Protein AF-A0AAP5YEY6-F1 (afdb_monomer_lite)

pLDDT: mean 76.04, std 11.13, range [47.72, 92.75]

Sequence (180 aa):
AVICALWYPAHISLKQSKMALAVDVLIAAGAIACLLYIPYAEDALYERGVKFVTSDWVFAIMAIFIVIELIRRTMGWFIPVLIVICLSYVVLWGKWATGIFHFPGLSMETLLYRSFYSSEGMFGSISRISWTFVFMFILFGALLVRSGVGDYIINVARAAAGKIIGGPGFIAVLGSGLMG

Secondary structure (DSSP, 8-state):
-HHHHHHS-S-TT-TT-HHHHHHHHHHHHHHHHHHHHHHHHHHHHHHTTSPPPHHHHHHHHHHHHHHHHHHHHHH-SHHHHHHHHHHHHHHTGGGT--STT------HHHHHHHHHTSTTSTTSHHHHHIIIIIHHHHHHHHHHHHTTHHHHHHHHHHHHHTTS---HHHHHHHHHHHH-

Structure (mmCIF, N/CA/C/O backbone):
data_AF-A0AAP5YEY6-F1
#
_entry.id   AF-A0AAP5YEY6-F1
#
loop_
_atom_site.group_PDB
_atom_site.id
_atom_site.type_symbol
_atom_site.label_atom_id
_atom_site.label_alt_id
_atom_site.label_comp_id
_atom_site.label_asym_id
_atom_site.label_entity_id
_atom_site.label_seq_id
_atom_site.pdbx_PDB_ins_code
_atom_site.Cartn_x
_atom_site.Cartn_y
_atom_site.Cartn_z
_atom_site.occupancy
_atom_site.B_iso_or_equiv
_atom_site.auth_seq_id
_atom_site.auth_comp_id
_atom_site.auth_asym_id
_atom_site.auth_atom_id
_atom_site.pdbx_PDB_model_num
ATOM 1 N N . ALA A 1 1 ? -7.999 -4.424 0.725 1.00 56.44 1 ALA A N 1
ATOM 2 C CA . ALA A 1 1 ? -8.178 -3.753 -0.582 1.00 56.44 1 ALA A CA 1
ATOM 3 C C . ALA A 1 1 ? -9.614 -3.870 -1.092 1.00 56.44 1 ALA A C 1
ATOM 5 O O . ALA A 1 1 ? -10.277 -2.850 -1.166 1.00 56.44 1 ALA A O 1
ATOM 6 N N . VAL A 1 2 ? -10.124 -5.082 -1.355 1.00 57.59 2 VAL A N 1
ATOM 7 C CA . VAL A 1 2 ? -11.485 -5.310 -1.894 1.00 57.59 2 VAL A CA 1
ATOM 8 C C . VAL A 1 2 ? -12.583 -4.718 -1.005 1.00 57.59 2 VAL A C 1
ATOM 10 O O . VAL A 1 2 ? -13.419 -3.967 -1.490 1.00 57.59 2 VAL A O 1
ATOM 13 N N . ILE A 1 3 ? -12.526 -4.969 0.308 1.00 59.88 3 ILE A N 1
ATOM 14 C CA . ILE A 1 3 ? -13.485 -4.398 1.267 1.00 59.88 3 ILE A CA 1
ATOM 15 C C . ILE A 1 3 ? -13.397 -2.867 1.262 1.00 59.88 3 ILE A C 1
ATOM 17 O O . ILE A 1 3 ? -14.419 -2.213 1.140 1.00 59.88 3 ILE A O 1
ATOM 21 N N . CYS A 1 4 ? -12.198 -2.275 1.284 1.00 55.75 4 CYS A N 1
ATOM 22 C CA . CYS A 1 4 ? -12.047 -0.816 1.213 1.00 55.75 4 CYS A CA 1
ATOM 23 C C . CYS A 1 4 ? -12.566 -0.217 -0.104 1.00 55.75 4 CYS A C 1
ATOM 25 O O . CYS A 1 4 ? -13.171 0.846 -0.074 1.00 55.75 4 CYS A O 1
ATOM 27 N N . ALA A 1 5 ? -12.357 -0.886 -1.241 1.00 56.50 5 ALA A N 1
ATOM 28 C CA . ALA A 1 5 ? -12.840 -0.426 -2.544 1.00 56.50 5 ALA A CA 1
ATOM 29 C C . ALA A 1 5 ? -14.374 -0.492 -2.655 1.00 56.50 5 ALA A C 1
ATOM 31 O O . ALA A 1 5 ? -14.977 0.382 -3.265 1.00 56.50 5 ALA A O 1
ATOM 32 N N . LEU A 1 6 ? -15.005 -1.493 -2.029 1.00 57.19 6 LEU A N 1
ATOM 33 C CA . LEU A 1 6 ? -16.465 -1.644 -1.975 1.00 57.19 6 LEU A CA 1
ATOM 34 C C . LEU A 1 6 ? -17.133 -0.742 -0.930 1.00 57.19 6 LEU A C 1
ATOM 36 O O . LEU A 1 6 ? -18.278 -0.337 -1.115 1.00 57.19 6 LEU A O 1
ATOM 40 N N . TRP A 1 7 ? -16.447 -0.446 0.176 1.00 51.34 7 TRP A N 1
ATOM 41 C CA . TRP A 1 7 ? -17.010 0.335 1.281 1.00 51.34 7 TRP A CA 1
ATOM 42 C C . TRP A 1 7 ? -16.744 1.840 1.155 1.00 51.34 7 TRP A C 1
ATOM 44 O O . TRP A 1 7 ? -17.538 2.638 1.649 1.00 51.34 7 TRP A O 1
ATOM 54 N N . TYR A 1 8 ? -15.663 2.236 0.474 1.00 53.00 8 TYR A N 1
ATOM 55 C CA . TYR A 1 8 ? -15.291 3.634 0.249 1.00 53.00 8 TYR A CA 1
ATOM 56 C C . TYR A 1 8 ? -15.379 3.987 -1.250 1.00 53.00 8 TYR A C 1
ATOM 58 O O . TYR A 1 8 ? -14.405 3.801 -1.993 1.00 53.00 8 TYR A O 1
ATOM 66 N N . PRO A 1 9 ? -16.544 4.483 -1.717 1.00 54.00 9 PRO A N 1
ATOM 67 C CA . PRO A 1 9 ? -16.746 4.809 -3.125 1.00 54.00 9 PRO A CA 1
ATOM 68 C C . PRO A 1 9 ? -15.831 5.956 -3.581 1.00 54.00 9 PRO A C 1
ATOM 70 O O . PRO A 1 9 ? -15.530 6.871 -2.811 1.00 54.00 9 PRO A O 1
ATOM 73 N N . ALA A 1 10 ? -15.423 5.931 -4.856 1.00 52.84 10 ALA A N 1
ATOM 74 C CA . ALA A 1 10 ? -14.439 6.846 -5.460 1.00 52.84 10 ALA A CA 1
ATOM 75 C C . ALA A 1 10 ? -14.708 8.353 -5.284 1.00 52.84 10 ALA A C 1
ATOM 77 O O . ALA A 1 10 ? -13.778 9.167 -5.358 1.00 52.84 10 ALA A O 1
ATOM 78 N N . HIS A 1 11 ? -15.973 8.745 -5.107 1.00 47.72 11 HIS A N 1
ATOM 79 C CA . HIS A 1 11 ? -16.377 10.143 -5.022 1.00 47.72 11 HIS A CA 1
ATOM 80 C C . HIS A 1 11 ? -17.668 10.297 -4.208 1.00 47.72 11 HIS A C 1
ATOM 82 O O . HIS A 1 11 ? -18.691 9.694 -4.535 1.00 47.72 11 HIS A O 1
ATOM 88 N N . ILE A 1 12 ? -17.651 11.163 -3.187 1.00 50.16 12 ILE A N 1
ATOM 89 C CA . ILE A 1 12 ? -18.786 11.398 -2.270 1.00 50.16 12 ILE A CA 1
ATOM 90 C C . ILE A 1 12 ? -20.055 11.899 -2.999 1.00 50.16 12 ILE A C 1
ATOM 92 O O . ILE A 1 12 ? -21.164 11.733 -2.502 1.00 50.16 12 ILE A O 1
ATOM 96 N N . SER A 1 13 ? -19.885 12.470 -4.201 1.00 48.00 13 SER A N 1
ATOM 97 C CA . SER A 1 13 ? -20.940 13.061 -5.042 1.00 48.00 13 SER A CA 1
ATOM 98 C C . SER A 1 13 ? -21.596 12.075 -6.035 1.00 48.00 13 SER A C 1
ATOM 100 O O . SER A 1 13 ? -22.688 12.330 -6.528 1.00 48.00 13 SER A O 1
ATOM 102 N N . LEU A 1 14 ? -20.996 10.906 -6.308 1.00 49.16 14 LEU A N 1
ATOM 103 C CA . LEU A 1 14 ? -21.470 9.959 -7.342 1.00 49.16 14 LEU A CA 1
ATOM 104 C C . LEU A 1 14 ? -21.969 8.626 -6.765 1.00 49.16 14 LEU A C 1
ATOM 106 O O . LEU A 1 14 ? -21.892 7.583 -7.412 1.00 49.16 14 LEU A O 1
ATOM 110 N N . LYS A 1 15 ? -22.535 8.671 -5.555 1.00 50.16 15 LYS A N 1
ATOM 111 C CA . LYS A 1 15 ? -22.995 7.513 -4.765 1.00 50.16 15 LYS A CA 1
ATOM 112 C C . LYS A 1 15 ? -24.053 6.628 -5.459 1.00 50.16 15 LYS A C 1
ATOM 114 O O . LYS A 1 15 ? -24.341 5.547 -4.962 1.00 50.16 15 LYS A O 1
ATOM 119 N N . GLN A 1 16 ? -24.638 7.072 -6.579 1.00 52.66 16 GLN A N 1
ATOM 120 C CA . GLN A 1 16 ? -25.712 6.375 -7.306 1.00 52.66 16 GLN A CA 1
ATOM 121 C C . GLN A 1 16 ? -25.408 6.065 -8.789 1.00 52.66 16 GLN A C 1
ATOM 123 O O . GLN A 1 16 ? -26.259 5.500 -9.474 1.00 52.66 16 GLN A O 1
ATOM 128 N N . SER A 1 17 ? -24.223 6.398 -9.319 1.00 58.59 17 SER A N 1
ATOM 129 C CA . SER A 1 17 ? -23.915 6.145 -10.738 1.00 58.59 17 SER A CA 1
ATOM 130 C C . SER A 1 17 ? -23.252 4.781 -10.948 1.00 58.59 17 SER A C 1
ATOM 132 O O . SER A 1 17 ? -22.219 4.485 -10.346 1.00 58.59 17 SER A O 1
ATOM 134 N N . LYS A 1 18 ? -23.791 3.976 -11.876 1.00 61.31 18 LYS A N 1
ATOM 135 C CA . LYS A 1 18 ? -23.212 2.682 -12.300 1.00 61.31 18 LYS A CA 1
ATOM 136 C C . LYS A 1 18 ? -21.752 2.807 -12.763 1.00 61.31 18 LYS A C 1
ATOM 138 O O . LYS A 1 18 ? -20.999 1.848 -12.638 1.00 61.31 18 LYS A O 1
ATOM 143 N N . MET A 1 19 ? -21.340 3.984 -13.247 1.00 61.38 19 MET A N 1
ATOM 144 C CA . MET A 1 19 ? -19.952 4.244 -13.646 1.00 61.38 19 MET A CA 1
ATOM 145 C C . MET A 1 19 ? -18.982 4.297 -12.463 1.00 61.38 19 MET A C 1
ATOM 147 O O . MET A 1 19 ? -17.881 3.772 -12.578 1.00 61.38 19 MET A O 1
ATOM 151 N N . ALA A 1 20 ? -19.375 4.871 -11.322 1.00 62.91 20 ALA A N 1
ATOM 152 C CA . ALA A 1 20 ? -18.510 4.901 -10.140 1.00 62.91 20 ALA A CA 1
ATOM 153 C C . ALA A 1 20 ? -18.275 3.480 -9.602 1.00 62.91 20 ALA A C 1
ATOM 155 O O . ALA A 1 20 ? -17.146 3.102 -9.310 1.00 62.91 20 ALA A O 1
ATOM 156 N N . LEU A 1 21 ? -19.330 2.661 -9.599 1.00 64.44 21 LEU A N 1
ATOM 157 C CA . LEU A 1 21 ? -19.264 1.257 -9.192 1.00 64.44 21 LEU A CA 1
ATOM 158 C C . LEU A 1 21 ? -18.409 0.422 -10.163 1.00 64.44 21 LEU A C 1
ATOM 160 O O . LEU A 1 21 ? -17.612 -0.400 -9.724 1.00 64.44 21 LEU A O 1
ATOM 164 N N . ALA A 1 22 ? -18.505 0.666 -11.475 1.00 67.19 22 ALA A N 1
ATOM 165 C CA . ALA A 1 22 ? -17.656 0.005 -12.469 1.00 67.19 22 ALA A CA 1
ATOM 166 C C . ALA A 1 22 ? -16.166 0.350 -12.293 1.00 67.19 22 ALA A C 1
ATOM 168 O O . ALA A 1 22 ? -15.321 -0.538 -12.373 1.00 67.19 22 ALA A O 1
ATOM 169 N N . VAL A 1 23 ? -15.840 1.615 -12.003 1.00 70.56 23 VAL A N 1
ATOM 170 C CA . VAL A 1 23 ? -14.462 2.045 -11.709 1.00 70.56 23 VAL A CA 1
ATOM 171 C C . VAL A 1 23 ? -13.946 1.393 -10.424 1.00 70.56 23 VAL A C 1
ATOM 173 O O . VAL A 1 23 ? -12.814 0.913 -10.394 1.00 70.56 23 VAL A O 1
ATOM 176 N N . ASP A 1 24 ? -14.779 1.302 -9.388 1.00 69.50 24 ASP A N 1
ATOM 177 C CA . ASP A 1 24 ? -14.414 0.658 -8.123 1.00 69.50 24 ASP A CA 1
ATOM 178 C C . ASP A 1 24 ? -14.172 -0.849 -8.292 1.00 69.50 24 ASP A C 1
ATOM 180 O O . ASP A 1 24 ? -13.199 -1.388 -7.757 1.00 69.50 24 ASP A O 1
ATOM 184 N N . VAL A 1 25 ? -14.991 -1.518 -9.109 1.00 70.88 25 VAL A N 1
ATOM 185 C CA . VAL A 1 25 ? -14.809 -2.931 -9.471 1.00 70.88 25 VAL A CA 1
ATOM 186 C C . VAL A 1 25 ? -13.550 -3.135 -10.312 1.00 70.88 25 VAL A C 1
ATOM 188 O O . VAL A 1 25 ? -12.822 -4.092 -10.067 1.00 70.88 25 VAL A O 1
ATOM 191 N N . LEU A 1 26 ? -13.242 -2.237 -11.252 1.00 77.75 26 LEU A N 1
ATOM 192 C CA . LEU A 1 26 ? -12.015 -2.309 -12.051 1.00 77.75 26 LEU A CA 1
ATOM 193 C C . LEU A 1 26 ? -10.757 -2.125 -11.195 1.00 77.75 26 LEU A C 1
ATOM 195 O O . LEU A 1 26 ? -9.799 -2.876 -11.357 1.00 77.75 26 LEU A O 1
ATOM 199 N N . ILE A 1 27 ? -10.764 -1.182 -10.249 1.00 77.69 27 ILE A N 1
ATOM 200 C CA . ILE A 1 27 ? -9.644 -0.975 -9.318 1.00 77.69 27 ILE A CA 1
ATOM 201 C C . ILE A 1 27 ? -9.485 -2.185 -8.393 1.00 77.69 27 ILE A C 1
ATOM 203 O O . ILE A 1 27 ? -8.365 -2.642 -8.161 1.00 77.69 27 ILE A O 1
ATOM 207 N N . ALA A 1 28 ? -10.591 -2.744 -7.892 1.00 74.69 28 ALA A N 1
ATOM 208 C CA . ALA A 1 28 ? -10.557 -3.956 -7.081 1.00 74.69 28 ALA A CA 1
ATOM 209 C C . ALA A 1 28 ? -10.032 -5.163 -7.878 1.00 74.69 28 ALA A C 1
ATOM 211 O O . ALA A 1 28 ? -9.182 -5.897 -7.374 1.00 74.69 28 ALA A O 1
ATOM 212 N N . ALA A 1 29 ? -10.479 -5.340 -9.124 1.00 79.06 29 ALA A N 1
ATOM 213 C CA . ALA A 1 29 ? -10.006 -6.393 -10.016 1.00 79.06 29 ALA A CA 1
ATOM 214 C C . ALA A 1 29 ? -8.516 -6.226 -10.354 1.00 79.06 29 ALA A C 1
ATOM 216 O O . ALA A 1 29 ? -7.769 -7.197 -10.287 1.00 79.06 29 ALA A O 1
ATOM 217 N N . GLY A 1 30 ? -8.063 -4.998 -10.626 1.00 80.69 30 GLY A N 1
ATOM 218 C CA . GLY A 1 30 ? -6.649 -4.682 -10.839 1.00 80.69 30 GLY A CA 1
ATOM 219 C C . GLY A 1 30 ? -5.790 -4.981 -9.609 1.00 80.69 30 GLY A C 1
ATOM 220 O O . GLY A 1 30 ? -4.716 -5.561 -9.734 1.00 80.69 30 GLY A O 1
ATOM 221 N N . ALA A 1 31 ? -6.289 -4.680 -8.406 1.00 80.50 31 ALA A N 1
ATOM 222 C CA . ALA A 1 31 ? -5.590 -4.990 -7.159 1.00 80.50 31 ALA A CA 1
ATOM 223 C C . ALA A 1 31 ? -5.458 -6.505 -6.935 1.00 80.50 31 ALA A C 1
ATOM 225 O O . ALA A 1 31 ? -4.404 -6.977 -6.510 1.00 80.50 31 ALA A O 1
ATOM 226 N N . ILE A 1 32 ? -6.516 -7.267 -7.238 1.00 80.94 32 ILE A N 1
ATOM 227 C CA . ILE A 1 32 ? -6.499 -8.735 -7.180 1.00 80.94 32 ILE A CA 1
ATOM 228 C C . ILE A 1 32 ? -5.530 -9.293 -8.228 1.00 80.94 32 ILE A C 1
ATOM 230 O O . ILE A 1 32 ? -4.745 -10.180 -7.909 1.00 80.94 32 ILE A O 1
ATOM 234 N N . ALA A 1 33 ? -5.535 -8.751 -9.448 1.00 82.06 33 ALA A N 1
ATOM 235 C CA . ALA A 1 33 ? -4.614 -9.159 -10.502 1.00 82.06 33 ALA A CA 1
ATOM 236 C C . ALA A 1 33 ? -3.149 -8.915 -10.105 1.00 82.06 33 ALA A C 1
ATOM 238 O O . ALA A 1 33 ? -2.332 -9.815 -10.260 1.00 82.06 33 ALA A O 1
ATOM 239 N N . CYS A 1 34 ? -2.823 -7.756 -9.515 1.00 82.25 34 CYS A N 1
ATOM 240 C CA . CYS A 1 34 ? -1.493 -7.492 -8.953 1.00 82.25 34 CYS A CA 1
ATOM 241 C C . CYS A 1 34 ? -1.116 -8.505 -7.862 1.00 82.25 34 CYS A C 1
ATOM 243 O O . CYS A 1 34 ? 0.008 -8.994 -7.855 1.00 82.25 34 CYS A O 1
ATOM 245 N N . LEU A 1 35 ? -2.042 -8.835 -6.955 1.00 81.00 35 LEU A N 1
ATOM 246 C CA . LEU A 1 35 ? -1.786 -9.792 -5.875 1.00 81.00 35 LEU A CA 1
ATOM 247 C C . LEU A 1 35 ? -1.513 -11.205 -6.411 1.00 81.00 35 LEU A C 1
ATOM 249 O O . LEU A 1 35 ? -0.614 -11.878 -5.921 1.00 81.00 35 LEU A O 1
ATOM 253 N N . LEU A 1 36 ? -2.281 -11.645 -7.410 1.00 81.62 36 LEU A N 1
ATOM 254 C CA . LEU A 1 36 ? -2.101 -12.948 -8.052 1.00 81.62 36 LEU A CA 1
ATOM 255 C C . LEU A 1 36 ? -0.837 -12.997 -8.914 1.00 81.62 36 LEU A C 1
ATOM 257 O O . LEU A 1 36 ? -0.244 -14.061 -9.051 1.00 81.62 36 LEU A O 1
ATOM 261 N N . TYR A 1 37 ? -0.415 -11.864 -9.477 1.00 81.75 37 TYR A N 1
ATOM 262 C CA . TYR A 1 37 ? 0.784 -11.793 -10.306 1.00 81.75 37 TYR A CA 1
ATOM 263 C C . TYR A 1 37 ? 2.068 -12.041 -9.504 1.00 81.75 37 TYR A C 1
ATOM 265 O O . TYR A 1 37 ? 2.966 -12.686 -10.027 1.00 81.75 37 TYR A O 1
ATOM 273 N N . ILE A 1 38 ? 2.142 -11.606 -8.238 1.00 79.75 38 ILE A N 1
ATOM 274 C CA . ILE A 1 38 ? 3.337 -11.772 -7.386 1.00 79.75 38 ILE A CA 1
ATOM 275 C C . ILE A 1 38 ? 3.810 -13.235 -7.322 1.00 79.75 38 ILE A C 1
ATOM 277 O O . ILE A 1 38 ? 4.899 -13.490 -7.822 1.00 79.75 38 ILE A O 1
ATOM 281 N N . PRO A 1 39 ? 3.025 -14.212 -6.823 1.00 80.06 39 PRO A N 1
ATOM 282 C CA . PRO A 1 39 ? 3.494 -15.595 -6.708 1.00 80.06 39 PRO A CA 1
ATOM 283 C C . PRO A 1 39 ? 3.757 -16.268 -8.063 1.00 80.06 39 PRO A C 1
ATOM 285 O O . PRO A 1 39 ? 4.502 -17.236 -8.122 1.00 80.06 39 PRO A O 1
ATOM 288 N N . TYR A 1 40 ? 3.156 -15.781 -9.155 1.00 79.00 40 TYR A N 1
ATOM 289 C CA . TYR A 1 40 ? 3.397 -16.308 -10.503 1.00 79.00 40 TYR A CA 1
ATOM 290 C C . TYR A 1 40 ? 4.665 -15.744 -11.156 1.00 79.00 40 TYR A C 1
ATOM 292 O O . TYR A 1 40 ? 5.303 -16.427 -11.954 1.00 79.00 40 TYR A O 1
ATOM 300 N N . ALA A 1 41 ? 5.000 -14.485 -10.877 1.00 77.31 41 ALA A N 1
ATOM 301 C CA . ALA A 1 41 ? 6.115 -13.780 -11.498 1.00 77.31 41 ALA A CA 1
ATOM 302 C C . ALA A 1 41 ? 7.392 -13.813 -10.650 1.00 77.31 41 ALA A C 1
ATOM 304 O O . ALA A 1 41 ? 8.474 -13.623 -11.198 1.00 77.31 41 ALA A O 1
ATOM 305 N N . GLU A 1 42 ? 7.279 -14.066 -9.345 1.00 74.38 42 GLU A N 1
ATOM 306 C CA . GLU A 1 42 ? 8.392 -14.077 -8.393 1.00 74.38 42 GLU A CA 1
ATOM 307 C C . GLU A 1 42 ? 9.479 -15.088 -8.788 1.00 74.38 42 GLU A C 1
ATOM 309 O O . GLU A 1 42 ? 10.633 -14.694 -8.969 1.00 74.38 42 GLU A O 1
ATOM 314 N N . ASP A 1 43 ? 9.109 -16.346 -9.046 1.00 76.25 43 ASP A N 1
ATOM 315 C CA . ASP A 1 43 ? 10.056 -17.394 -9.459 1.00 76.25 43 ASP A CA 1
ATOM 316 C C . ASP A 1 43 ? 10.776 -17.021 -10.767 1.00 76.25 43 ASP A C 1
ATOM 318 O O . ASP A 1 43 ? 12.007 -17.037 -10.854 1.00 76.25 43 ASP A O 1
ATOM 322 N N . ALA A 1 44 ? 10.014 -16.571 -11.769 1.00 74.62 44 ALA A N 1
ATOM 323 C CA . ALA A 1 44 ? 10.549 -16.164 -13.066 1.00 74.62 44 ALA A CA 1
ATOM 324 C C . ALA A 1 44 ? 11.440 -14.908 -12.986 1.00 74.62 44 ALA A C 1
ATOM 326 O O . ALA A 1 44 ? 12.341 -14.729 -13.809 1.00 74.62 44 ALA A O 1
ATOM 327 N N . LEU A 1 45 ? 11.196 -14.015 -12.023 1.00 77.25 45 LEU A N 1
ATOM 328 C CA . LEU A 1 45 ? 11.983 -12.802 -11.808 1.00 77.25 45 LEU A CA 1
ATOM 329 C C . LEU A 1 45 ? 13.319 -13.120 -11.124 1.00 77.25 45 LEU A C 1
ATOM 331 O O . LEU A 1 45 ? 14.353 -12.556 -11.505 1.00 77.25 45 LEU A O 1
ATOM 335 N N . TYR A 1 46 ? 13.317 -14.041 -10.154 1.00 78.62 46 TYR A N 1
ATOM 336 C CA . TYR A 1 46 ? 14.535 -14.502 -9.490 1.00 78.62 46 TYR A CA 1
ATOM 337 C C . TYR A 1 46 ? 15.447 -15.281 -10.442 1.00 78.62 46 TYR A C 1
ATOM 339 O O . TYR A 1 46 ? 16.650 -15.015 -10.470 1.00 78.62 46 TYR A O 1
ATOM 347 N N . GLU A 1 47 ? 14.890 -16.139 -11.302 1.00 78.06 47 GLU A N 1
ATOM 348 C CA . GLU A 1 47 ? 15.656 -16.848 -12.339 1.00 78.06 47 GLU A CA 1
ATOM 349 C C . GLU A 1 47 ? 16.345 -15.898 -13.334 1.00 78.06 47 GLU A C 1
ATOM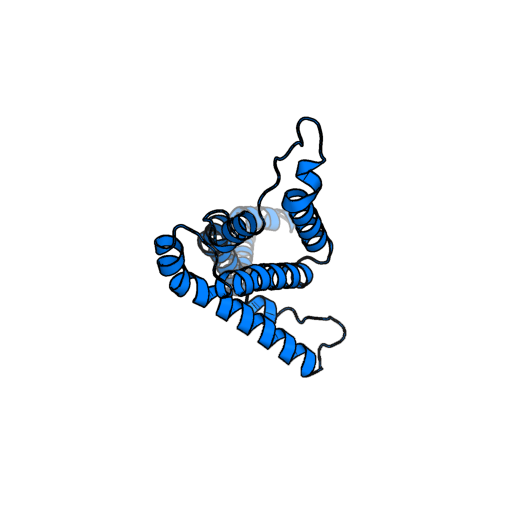 351 O O . GLU A 1 47 ? 17.427 -16.186 -13.846 1.00 78.06 47 GLU A O 1
ATOM 356 N N . ARG A 1 48 ? 15.755 -14.724 -13.586 1.00 77.38 48 ARG A N 1
ATOM 357 C CA . ARG A 1 48 ? 16.301 -13.698 -14.494 1.00 77.38 48 ARG A CA 1
ATOM 358 C C . ARG A 1 48 ? 17.291 -12.744 -13.824 1.00 77.38 48 ARG A C 1
ATOM 360 O O . ARG A 1 48 ? 17.770 -11.812 -14.476 1.00 77.38 48 ARG A O 1
ATOM 367 N N . GLY A 1 49 ? 17.587 -12.939 -12.539 1.00 76.69 49 GLY A N 1
ATOM 368 C CA . GLY A 1 49 ? 18.466 -12.056 -11.777 1.00 76.69 49 GLY A CA 1
ATOM 369 C C . GLY A 1 49 ? 17.876 -10.660 -11.564 1.00 76.69 49 GLY A C 1
ATOM 370 O O . GLY A 1 49 ? 18.605 -9.674 -11.650 1.00 76.69 49 GLY A O 1
ATOM 371 N N . VAL A 1 50 ? 16.564 -10.566 -11.305 1.00 76.75 50 VAL A N 1
ATOM 372 C CA . VAL A 1 50 ? 15.864 -9.307 -10.974 1.00 76.75 50 VAL A CA 1
ATOM 373 C C . VAL A 1 50 ? 15.875 -8.290 -12.128 1.00 76.75 50 VAL A C 1
ATOM 375 O O . VAL A 1 50 ? 15.909 -7.076 -11.933 1.00 76.75 50 VAL A O 1
ATOM 378 N N . LYS A 1 51 ? 15.831 -8.779 -13.372 1.00 77.56 51 LYS A N 1
ATOM 379 C CA . LYS A 1 51 ? 15.629 -7.938 -14.559 1.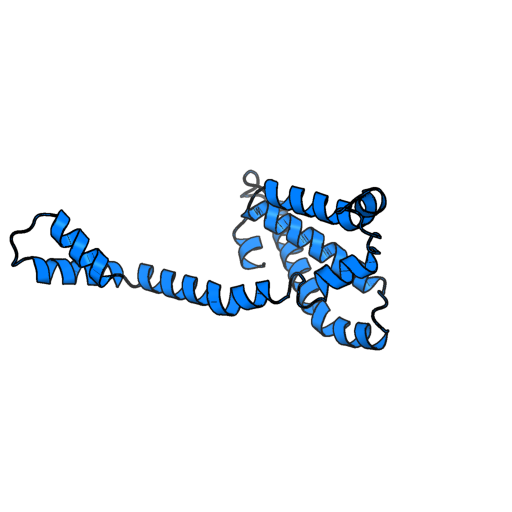00 77.56 51 LYS A CA 1
ATOM 380 C C . LYS A 1 51 ? 14.149 -7.851 -14.897 1.00 77.56 51 LYS A C 1
ATOM 382 O O . LYS A 1 51 ? 13.506 -8.873 -15.127 1.00 77.56 51 LYS A O 1
ATOM 387 N N . PHE A 1 52 ? 13.633 -6.629 -14.956 1.00 77.31 52 PHE A N 1
ATOM 388 C CA . PHE A 1 52 ? 12.218 -6.384 -15.200 1.00 77.31 52 PHE A CA 1
ATOM 389 C C . PHE A 1 52 ? 11.850 -6.668 -16.656 1.00 77.31 52 PHE A C 1
ATOM 391 O O . PHE A 1 52 ? 12.489 -6.169 -17.583 1.00 77.31 52 PHE A O 1
ATOM 398 N N . VAL A 1 53 ? 10.773 -7.425 -16.853 1.00 82.44 53 VAL A N 1
ATOM 399 C CA . VAL A 1 53 ? 10.109 -7.554 -18.153 1.00 82.44 53 VAL A CA 1
ATOM 400 C C . VAL A 1 53 ? 8.964 -6.542 -18.235 1.00 82.44 53 VAL A C 1
ATOM 402 O O . VAL A 1 53 ? 8.520 -5.983 -17.233 1.00 82.44 53 VAL A O 1
ATOM 405 N N . THR A 1 54 ? 8.487 -6.260 -19.446 1.00 81.62 54 THR A N 1
ATOM 406 C CA . THR A 1 54 ? 7.378 -5.326 -19.699 1.00 81.62 54 THR A CA 1
ATOM 407 C C . THR A 1 54 ? 6.141 -5.610 -18.843 1.00 81.62 54 THR A C 1
ATOM 409 O O . THR A 1 54 ? 5.473 -4.668 -18.426 1.00 81.62 54 THR A O 1
ATOM 412 N N . SER A 1 55 ? 5.856 -6.876 -18.522 1.00 80.69 55 SER A N 1
ATOM 413 C CA . SER A 1 55 ? 4.775 -7.251 -17.605 1.00 80.69 55 SER A CA 1
ATOM 414 C C . SER A 1 55 ? 5.017 -6.757 -16.173 1.00 80.69 55 SER A C 1
ATOM 416 O O . SER A 1 55 ? 4.122 -6.151 -15.588 1.00 80.69 55 SER A O 1
ATOM 418 N N . ASP A 1 56 ? 6.228 -6.920 -15.633 1.00 83.56 56 ASP A N 1
ATOM 419 C CA . ASP A 1 56 ? 6.579 -6.495 -14.268 1.00 83.56 56 ASP A CA 1
ATOM 420 C C . ASP A 1 56 ? 6.469 -4.981 -14.097 1.00 83.56 56 ASP A C 1
ATOM 422 O O . ASP A 1 56 ? 5.959 -4.496 -13.086 1.00 83.56 56 ASP A O 1
ATOM 426 N N . TRP A 1 57 ? 6.879 -4.230 -15.122 1.00 85.00 57 TRP A N 1
ATOM 427 C CA . TRP A 1 57 ? 6.710 -2.779 -15.170 1.00 85.00 57 TRP A CA 1
ATOM 428 C C . TRP A 1 57 ? 5.241 -2.368 -15.062 1.00 85.00 57 TRP A C 1
ATOM 430 O O . TRP A 1 57 ? 4.901 -1.503 -14.253 1.00 85.00 57 TRP A O 1
ATOM 440 N N . VAL A 1 58 ? 4.365 -3.000 -15.851 1.00 86.62 58 VAL A N 1
ATOM 441 C CA . VAL A 1 58 ? 2.930 -2.685 -15.862 1.00 86.62 58 VAL A CA 1
ATOM 442 C C . VAL A 1 58 ? 2.303 -2.982 -14.502 1.00 86.62 58 VAL A C 1
ATOM 444 O O . VAL A 1 58 ? 1.631 -2.113 -13.946 1.00 86.62 58 VAL A O 1
ATOM 447 N N . PHE A 1 59 ? 2.552 -4.164 -13.930 1.00 86.31 59 PHE A N 1
ATOM 448 C CA . PHE A 1 59 ? 1.956 -4.549 -12.649 1.00 86.31 59 PHE A CA 1
ATOM 449 C C . PHE A 1 59 ? 2.492 -3.733 -11.469 1.00 86.31 59 PHE A C 1
ATOM 451 O O . PHE A 1 59 ? 1.698 -3.333 -10.615 1.00 86.31 59 PHE A O 1
ATOM 458 N N . ALA A 1 60 ? 3.791 -3.424 -11.434 1.00 85.88 60 ALA A N 1
ATOM 459 C CA . ALA A 1 60 ? 4.377 -2.633 -10.355 1.00 85.88 60 ALA A CA 1
ATOM 460 C C . ALA A 1 60 ? 3.887 -1.174 -10.379 1.00 85.88 60 ALA A C 1
ATOM 462 O O . ALA A 1 60 ? 3.494 -0.635 -9.343 1.00 85.88 60 ALA A O 1
ATOM 463 N N . ILE A 1 61 ? 3.841 -0.542 -11.560 1.00 88.19 61 ILE A N 1
ATOM 464 C CA . ILE A 1 61 ? 3.300 0.817 -11.704 1.00 88.19 61 ILE A CA 1
ATOM 465 C C . ILE A 1 61 ? 1.808 0.832 -11.351 1.00 88.19 61 ILE A C 1
ATOM 467 O O . ILE A 1 61 ? 1.363 1.682 -10.577 1.00 88.19 61 ILE A O 1
ATOM 471 N N . MET A 1 62 ? 1.041 -0.129 -11.870 1.00 88.06 62 MET A N 1
ATOM 472 C CA . MET A 1 62 ? -0.387 -0.253 -11.582 1.00 88.06 62 MET A CA 1
ATOM 473 C C . MET A 1 62 ? -0.650 -0.406 -10.079 1.00 88.06 62 MET A C 1
ATOM 475 O O . MET A 1 62 ? -1.527 0.271 -9.544 1.00 88.06 62 MET A O 1
ATOM 479 N N . ALA A 1 63 ? 0.139 -1.220 -9.375 1.00 86.50 63 ALA A N 1
ATOM 480 C CA . ALA A 1 63 ? 0.008 -1.403 -7.934 1.00 86.50 63 ALA A CA 1
ATOM 481 C C . ALA A 1 63 ? 0.229 -0.100 -7.149 1.00 86.50 63 ALA A C 1
ATOM 483 O O . ALA A 1 63 ? -0.548 0.206 -6.241 1.00 86.50 63 ALA A O 1
ATOM 484 N N . ILE A 1 64 ? 1.240 0.695 -7.520 1.00 88.38 64 ILE A N 1
ATOM 485 C CA . ILE A 1 64 ? 1.506 1.997 -6.891 1.00 88.38 64 ILE A CA 1
ATOM 486 C C . ILE A 1 64 ? 0.322 2.945 -7.099 1.00 88.38 64 ILE A C 1
ATOM 488 O O . ILE A 1 64 ? -0.155 3.540 -6.133 1.00 88.38 64 ILE A O 1
ATOM 492 N N . PHE A 1 65 ? -0.198 3.049 -8.326 1.00 88.25 65 PHE A N 1
ATOM 493 C CA . PHE A 1 65 ? -1.365 3.890 -8.611 1.00 88.25 65 PHE A CA 1
ATOM 494 C C . PHE A 1 65 ? -2.598 3.461 -7.815 1.00 88.25 65 PHE A C 1
ATOM 496 O O . PHE A 1 65 ? -3.269 4.307 -7.221 1.00 88.25 65 PHE A O 1
ATOM 503 N N . ILE A 1 66 ? -2.871 2.156 -7.755 1.00 85.69 66 ILE A N 1
ATOM 504 C CA . ILE A 1 66 ? -3.987 1.606 -6.982 1.00 85.69 66 ILE A CA 1
ATOM 505 C C . ILE A 1 66 ? -3.845 1.970 -5.503 1.00 85.69 66 ILE A C 1
ATOM 507 O O . ILE A 1 66 ? -4.825 2.367 -4.877 1.00 85.69 66 ILE A O 1
ATOM 511 N N . VAL A 1 67 ? -2.646 1.869 -4.928 1.00 85.81 67 VAL A N 1
ATOM 512 C CA . VAL A 1 67 ? -2.450 2.194 -3.512 1.00 85.81 67 VAL A CA 1
ATOM 513 C C . VAL A 1 67 ? -2.540 3.687 -3.237 1.00 85.81 67 VAL A C 1
ATOM 515 O O . VAL A 1 67 ? -3.187 4.063 -2.262 1.00 85.81 67 VAL A O 1
ATOM 518 N N . ILE A 1 68 ? -1.996 4.544 -4.101 1.00 86.94 68 ILE A N 1
ATOM 519 C CA . ILE A 1 68 ? -2.178 5.999 -3.993 1.00 86.94 68 ILE A CA 1
ATOM 520 C C . ILE A 1 68 ? -3.673 6.347 -4.014 1.00 86.94 68 ILE A C 1
ATOM 522 O O . ILE A 1 68 ? -4.141 7.118 -3.176 1.00 86.94 68 ILE A O 1
ATOM 526 N N . GLU A 1 69 ? -4.439 5.732 -4.915 1.00 84.50 69 GLU A N 1
ATOM 527 C CA . GLU A 1 69 ? -5.883 5.936 -5.023 1.00 84.50 69 GLU A CA 1
ATOM 528 C C . GLU A 1 69 ? -6.644 5.407 -3.795 1.00 84.50 69 GLU A C 1
ATOM 530 O O . GLU A 1 69 ? -7.541 6.077 -3.281 1.00 84.50 69 GLU A O 1
ATOM 535 N N . LEU A 1 70 ? -6.263 4.243 -3.260 1.00 81.19 70 LEU A N 1
ATOM 536 C CA . LEU A 1 70 ? -6.856 3.702 -2.034 1.00 81.19 70 LEU A CA 1
ATOM 537 C C . LEU A 1 70 ? -6.567 4.585 -0.815 1.00 81.19 70 LEU A C 1
ATOM 539 O O . LEU A 1 70 ? -7.468 4.815 -0.011 1.00 81.19 70 LEU A O 1
ATOM 543 N N . ILE A 1 71 ? -5.348 5.112 -0.689 1.00 83.94 71 ILE A N 1
ATOM 544 C CA . ILE A 1 71 ? -4.970 6.019 0.402 1.00 83.94 71 ILE A CA 1
ATOM 545 C C . ILE A 1 71 ? -5.708 7.355 0.263 1.00 83.94 71 ILE A C 1
ATOM 547 O O . ILE A 1 71 ? -6.214 7.880 1.256 1.00 83.94 71 ILE A O 1
ATOM 551 N N . ARG A 1 72 ? -5.845 7.877 -0.965 1.00 85.06 72 ARG A N 1
ATOM 552 C CA . ARG A 1 72 ? -6.631 9.089 -1.245 1.00 85.06 72 ARG A CA 1
ATOM 553 C C . ARG A 1 72 ? -8.066 8.949 -0.750 1.00 85.06 72 ARG A C 1
ATOM 555 O O . ARG A 1 72 ? -8.625 9.906 -0.216 1.00 85.06 72 ARG A O 1
ATOM 562 N N . ARG A 1 73 ? -8.653 7.761 -0.910 1.00 75.81 73 ARG A N 1
ATOM 563 C CA . ARG A 1 73 ? -10.017 7.462 -0.462 1.00 75.81 73 ARG A CA 1
ATOM 564 C C . ARG A 1 73 ? -10.123 7.354 1.056 1.00 75.81 73 ARG A C 1
ATOM 566 O O . ARG A 1 73 ? -11.057 7.910 1.615 1.00 75.81 73 ARG A O 1
ATOM 573 N N . THR A 1 74 ? -9.195 6.669 1.722 1.00 78.31 74 THR A N 1
ATOM 574 C CA . THR A 1 74 ? -9.313 6.369 3.161 1.00 78.31 74 THR A CA 1
ATOM 575 C C . THR A 1 74 ? -8.815 7.486 4.073 1.00 78.31 74 THR A C 1
ATOM 577 O O . THR A 1 74 ? -9.404 7.710 5.126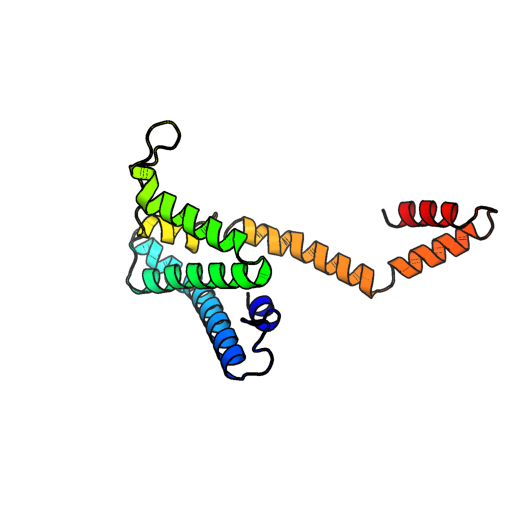 1.00 78.31 74 THR A O 1
ATOM 580 N N . MET A 1 75 ? -7.738 8.178 3.693 1.00 77.81 75 MET A N 1
ATOM 581 C CA . MET A 1 75 ? -7.026 9.134 4.554 1.00 77.81 75 MET A CA 1
ATOM 582 C C . MET A 1 75 ? -6.961 10.554 3.964 1.00 77.81 75 MET A C 1
ATOM 584 O O . MET A 1 75 ? -6.390 11.456 4.578 1.00 77.81 75 MET A O 1
ATOM 588 N N . GLY A 1 76 ? -7.559 10.780 2.790 1.00 82.81 76 GLY A N 1
ATOM 589 C CA . GLY A 1 76 ? -7.580 12.080 2.116 1.00 82.81 76 GLY A CA 1
ATOM 590 C C . GLY A 1 76 ? -6.304 12.386 1.325 1.00 82.81 76 GLY A C 1
ATOM 591 O O . GLY A 1 76 ? -5.480 11.515 1.067 1.00 82.81 76 GLY A O 1
ATOM 592 N N . TRP A 1 77 ? -6.143 13.643 0.901 1.00 85.19 77 TRP A N 1
ATOM 593 C CA . TRP A 1 77 ? -5.096 14.054 -0.052 1.00 85.19 77 TRP A CA 1
ATOM 594 C C . TRP A 1 77 ? -3.695 14.226 0.541 1.00 85.19 77 TRP A C 1
ATOM 596 O O . TRP A 1 77 ? -2.723 14.232 -0.211 1.00 85.19 77 TRP A O 1
ATOM 606 N N . PHE A 1 78 ? -3.564 14.333 1.863 1.00 89.50 78 PHE A N 1
ATOM 607 C CA . PHE A 1 78 ? -2.282 14.651 2.496 1.00 89.50 78 PHE A CA 1
ATOM 608 C C . PHE A 1 78 ? -1.226 13.552 2.288 1.00 89.50 78 PHE A C 1
ATOM 610 O O . PHE A 1 78 ? -0.129 13.819 1.801 1.00 89.50 78 PHE A O 1
ATOM 617 N N . ILE A 1 79 ? -1.573 12.299 2.595 1.00 89.38 79 ILE A N 1
ATOM 618 C CA . ILE A 1 79 ? -0.645 11.160 2.496 1.00 89.38 79 ILE A CA 1
ATOM 619 C C . ILE A 1 79 ? -0.284 10.823 1.036 1.00 89.38 79 ILE A C 1
ATOM 621 O O . ILE A 1 79 ? 0.901 10.647 0.759 1.00 89.38 79 ILE A O 1
ATOM 625 N N . PRO A 1 80 ? -1.227 10.776 0.072 1.00 89.75 80 PRO A N 1
ATOM 626 C CA . PRO A 1 80 ? -0.906 10.564 -1.340 1.00 89.75 80 PRO A CA 1
ATOM 627 C C . PRO A 1 80 ? 0.080 11.592 -1.899 1.00 89.75 80 PRO A C 1
ATOM 629 O O . PRO A 1 80 ? 1.018 11.223 -2.601 1.00 89.75 80 PRO A O 1
ATOM 632 N N . VAL A 1 81 ? -0.102 12.875 -1.565 1.00 90.94 81 VAL A N 1
ATOM 633 C CA . VAL A 1 81 ? 0.805 13.945 -2.007 1.00 90.94 81 VAL A CA 1
ATOM 634 C C . VAL A 1 81 ? 2.204 13.730 -1.436 1.00 90.94 81 VAL A C 1
ATOM 636 O O . VAL A 1 81 ? 3.181 13.810 -2.179 1.00 90.94 81 VAL A O 1
ATOM 639 N N . LEU A 1 82 ? 2.304 13.381 -0.150 1.00 91.94 82 LEU A N 1
ATOM 640 C CA . LEU A 1 82 ? 3.583 13.055 0.476 1.00 91.94 82 LEU A CA 1
ATOM 641 C C . LEU A 1 82 ? 4.274 11.873 -0.223 1.00 91.94 82 LEU A C 1
ATOM 643 O O . LEU A 1 82 ? 5.462 11.958 -0.517 1.00 91.94 82 LEU A O 1
ATOM 647 N N . ILE A 1 83 ? 3.535 10.807 -0.554 1.00 89.25 83 ILE A N 1
ATOM 648 C CA . ILE A 1 83 ? 4.074 9.644 -1.278 1.00 89.25 83 ILE A CA 1
ATOM 649 C C . ILE A 1 83 ? 4.655 10.070 -2.628 1.00 89.25 83 ILE A C 1
ATOM 651 O O . ILE A 1 83 ? 5.785 9.709 -2.946 1.00 89.25 83 ILE A O 1
ATOM 655 N N . VAL A 1 84 ? 3.917 10.860 -3.411 1.00 89.88 84 VAL A N 1
ATOM 656 C CA . VAL A 1 84 ? 4.377 11.324 -4.729 1.00 89.88 84 VAL A CA 1
ATOM 657 C C . VAL A 1 84 ? 5.638 12.184 -4.608 1.00 89.88 84 VAL A C 1
ATOM 659 O O . VAL A 1 84 ? 6.560 12.015 -5.404 1.00 89.88 84 VAL A O 1
ATOM 662 N N . ILE A 1 85 ? 5.711 13.058 -3.599 1.00 89.88 85 ILE A N 1
ATOM 663 C CA . ILE A 1 85 ? 6.900 13.879 -3.320 1.00 89.88 85 ILE A CA 1
ATOM 664 C C . ILE A 1 85 ? 8.093 13.000 -2.926 1.00 89.88 85 ILE A C 1
ATOM 666 O O . ILE A 1 85 ? 9.197 13.194 -3.428 1.00 89.88 85 ILE A O 1
ATOM 670 N N . CYS A 1 86 ? 7.896 12.007 -2.060 1.00 87.75 86 CYS A N 1
ATOM 671 C CA . CYS A 1 86 ? 8.972 11.104 -1.659 1.00 87.75 86 CYS A CA 1
ATOM 672 C C . CYS A 1 86 ? 9.467 10.243 -2.831 1.00 87.75 86 CYS A C 1
ATOM 674 O O . CYS A 1 86 ? 10.674 10.082 -3.004 1.00 87.75 86 CYS A O 1
ATOM 676 N N . LEU A 1 87 ? 8.561 9.724 -3.666 1.00 87.06 87 LEU A N 1
ATOM 677 C CA . LEU A 1 87 ? 8.927 8.944 -4.850 1.00 87.06 87 LEU A CA 1
ATOM 678 C C . LEU A 1 87 ? 9.685 9.799 -5.874 1.00 87.06 87 LEU A C 1
ATOM 680 O O . LEU A 1 87 ? 10.727 9.374 -6.371 1.00 87.06 87 LEU A O 1
ATOM 684 N N . SER A 1 88 ? 9.217 11.020 -6.155 1.00 84.94 88 SER A N 1
ATOM 685 C CA . SER A 1 88 ? 9.912 11.933 -7.070 1.00 84.94 88 SER A CA 1
ATOM 686 C C . SER A 1 88 ? 11.275 12.368 -6.521 1.00 84.94 88 SER A C 1
ATOM 688 O O . SER A 1 88 ? 12.237 12.479 -7.286 1.00 84.94 88 SER A O 1
ATOM 690 N N . TYR A 1 89 ? 11.398 12.517 -5.198 1.00 84.19 89 TYR A N 1
ATOM 691 C CA . TYR A 1 89 ? 12.667 12.807 -4.541 1.00 84.19 89 TYR A CA 1
ATOM 692 C C . TYR A 1 89 ? 13.688 11.679 -4.728 1.00 84.19 89 TYR A C 1
ATOM 694 O O . TYR A 1 89 ? 14.813 11.942 -5.149 1.00 84.19 89 TYR A O 1
ATOM 702 N N . VAL A 1 90 ? 13.302 10.421 -4.501 1.00 82.75 90 VAL A N 1
ATOM 703 C CA . VAL A 1 90 ? 14.216 9.270 -4.628 1.00 82.75 90 VAL A CA 1
ATOM 704 C C . VAL A 1 90 ? 14.697 9.058 -6.072 1.00 82.75 90 VAL A C 1
ATOM 706 O O . VAL A 1 90 ? 15.835 8.629 -6.287 1.00 82.75 90 VAL A O 1
ATOM 709 N N . VAL A 1 91 ? 13.855 9.374 -7.063 1.00 78.81 91 VAL A N 1
ATOM 710 C CA . VAL A 1 91 ? 14.173 9.181 -8.489 1.00 78.81 91 VAL A CA 1
ATOM 711 C C . VAL A 1 91 ? 14.967 10.356 -9.074 1.00 78.81 91 VAL A C 1
ATOM 713 O O . VAL A 1 91 ? 15.947 10.139 -9.789 1.00 78.81 91 VAL A O 1
ATOM 716 N N . LEU A 1 92 ? 14.553 11.597 -8.794 1.00 75.00 92 LEU A N 1
ATOM 717 C CA . LEU A 1 92 ? 15.041 12.792 -9.495 1.00 75.00 92 LEU A CA 1
ATOM 718 C C . LEU A 1 92 ? 15.839 13.728 -8.582 1.00 75.00 92 LEU A C 1
ATOM 720 O O . LEU A 1 92 ? 16.978 14.070 -8.900 1.00 75.00 92 LEU A O 1
ATOM 724 N N . TRP A 1 93 ? 15.254 14.163 -7.461 1.00 70.62 93 TRP A N 1
ATOM 725 C CA . TRP A 1 93 ? 15.804 15.286 -6.685 1.00 70.62 93 TRP A CA 1
ATOM 726 C C . TRP A 1 93 ? 16.945 14.892 -5.747 1.00 70.62 93 TRP A C 1
ATOM 728 O O . TRP A 1 93 ? 17.787 15.729 -5.431 1.00 70.62 93 TRP A O 1
ATOM 738 N N . GLY A 1 94 ? 17.032 13.621 -5.351 1.00 69.50 94 GLY A N 1
ATOM 739 C CA . GLY A 1 94 ? 18.102 13.116 -4.492 1.00 69.50 94 GLY A CA 1
ATOM 740 C C . GLY A 1 94 ? 19.495 13.338 -5.085 1.00 69.50 94 GLY A C 1
ATOM 741 O O . GLY A 1 94 ? 20.429 13.647 -4.348 1.00 69.50 94 GLY A O 1
ATOM 742 N N . LYS A 1 95 ? 19.611 13.286 -6.422 1.00 71.25 95 LYS A N 1
ATOM 743 C CA . LYS A 1 95 ? 20.872 13.510 -7.150 1.00 71.25 95 LYS A CA 1
ATOM 744 C C . LYS A 1 95 ? 21.355 14.957 -7.082 1.00 71.25 95 LYS A C 1
ATOM 746 O O . LYS A 1 95 ? 22.551 15.205 -7.183 1.00 71.25 95 LYS A O 1
ATOM 751 N N . TRP A 1 96 ? 20.421 15.903 -6.982 1.00 67.19 96 TRP A N 1
ATOM 752 C CA . TRP A 1 96 ? 20.703 17.342 -6.982 1.00 67.19 96 TRP A CA 1
ATOM 753 C C . TRP A 1 96 ? 20.850 17.902 -5.565 1.00 67.19 96 TRP A C 1
ATOM 755 O O . TRP A 1 96 ? 21.371 19.001 -5.391 1.00 67.19 96 TRP A O 1
ATOM 765 N N . ALA A 1 97 ? 20.420 17.152 -4.549 1.00 70.19 97 ALA A N 1
ATOM 766 C CA . ALA A 1 97 ? 20.625 17.513 -3.158 1.00 70.19 97 ALA A CA 1
ATOM 767 C C . ALA A 1 97 ? 22.115 17.395 -2.786 1.00 70.19 97 ALA A C 1
ATOM 769 O O . ALA A 1 97 ? 22.756 16.368 -3.020 1.00 70.19 97 ALA A O 1
ATOM 770 N N . THR A 1 98 ? 22.667 18.454 -2.195 1.00 69.62 98 THR A N 1
ATOM 771 C CA . THR A 1 98 ? 24.031 18.502 -1.652 1.00 69.62 98 THR A CA 1
ATOM 772 C C . THR A 1 98 ? 23.987 18.455 -0.117 1.00 69.62 98 THR A C 1
ATOM 774 O O . THR A 1 98 ? 23.057 18.966 0.505 1.00 69.62 98 THR A O 1
ATOM 777 N N . GLY A 1 99 ? 24.971 17.806 0.518 1.00 73.25 99 GLY A N 1
ATOM 778 C CA . GLY A 1 99 ? 25.035 17.625 1.980 1.00 73.25 99 GLY A CA 1
ATOM 779 C C . GLY A 1 99 ? 24.513 16.265 2.469 1.00 73.25 99 GLY A C 1
ATOM 780 O O . GLY A 1 99 ? 24.575 15.277 1.747 1.00 73.25 99 GLY A O 1
ATOM 781 N N . ILE A 1 100 ? 23.998 16.204 3.705 1.00 74.06 100 ILE A N 1
ATOM 782 C CA . ILE A 1 100 ? 23.526 14.961 4.367 1.00 74.06 100 ILE A CA 1
ATOM 783 C C . ILE A 1 100 ? 22.337 14.315 3.623 1.00 74.06 100 ILE A C 1
ATOM 785 O O . ILE A 1 100 ? 22.109 13.115 3.730 1.00 74.06 100 ILE A O 1
ATOM 789 N N . PHE A 1 101 ? 21.609 15.099 2.825 1.00 73.69 101 PHE A N 1
ATOM 790 C CA . PHE A 1 101 ? 20.488 14.645 1.997 1.00 73.69 101 PHE A CA 1
ATOM 791 C C . PHE A 1 101 ? 20.903 14.228 0.577 1.00 73.69 101 PHE A C 1
ATOM 793 O O . PHE A 1 101 ? 20.042 14.077 -0.289 1.00 73.69 101 PHE A O 1
ATOM 800 N N . HIS A 1 102 ? 22.202 14.073 0.306 1.00 73.38 102 HIS A N 1
ATOM 801 C CA . HIS A 1 102 ? 22.664 13.579 -0.985 1.00 73.38 102 HIS A CA 1
ATOM 802 C C . HIS A 1 102 ? 22.300 12.103 -1.149 1.00 73.38 102 HIS A C 1
ATOM 804 O O . HIS A 1 102 ? 22.689 11.256 -0.343 1.00 73.38 102 HIS A O 1
ATOM 810 N N . PHE A 1 103 ? 21.583 11.792 -2.224 1.00 74.44 103 PHE A N 1
ATOM 811 C CA . PHE A 1 103 ? 21.230 10.426 -2.568 1.00 74.44 103 PHE A CA 1
ATOM 812 C C . PHE A 1 103 ? 21.642 10.164 -4.021 1.00 74.44 103 PHE A C 1
ATOM 814 O O . PHE A 1 103 ? 21.237 10.921 -4.901 1.00 74.44 103 PHE A O 1
ATOM 821 N N . PRO A 1 104 ? 22.390 9.084 -4.328 1.00 68.69 104 PRO A N 1
ATOM 822 C CA . PRO A 1 104 ? 22.911 8.823 -5.681 1.00 68.69 104 PRO A CA 1
ATOM 823 C C . PRO A 1 104 ? 21.812 8.633 -6.748 1.00 68.69 104 PRO A C 1
ATOM 825 O O . PRO A 1 104 ? 22.089 8.563 -7.947 1.00 68.69 104 PRO A O 1
ATOM 828 N N . GLY A 1 105 ? 20.551 8.606 -6.313 1.00 67.44 105 GLY A N 1
ATOM 829 C CA . GLY A 1 105 ? 19.370 8.386 -7.122 1.00 67.44 105 GLY A CA 1
ATOM 830 C C . GLY A 1 105 ? 19.182 6.900 -7.374 1.00 67.44 105 GLY A C 1
ATOM 831 O O . GLY A 1 105 ? 20.121 6.178 -7.703 1.00 67.44 105 GLY A O 1
ATOM 832 N N . LEU A 1 106 ? 17.952 6.435 -7.200 1.00 77.94 106 LEU A N 1
ATOM 833 C CA . LEU A 1 106 ? 17.601 5.044 -7.451 1.00 77.94 106 LEU A CA 1
ATOM 834 C C . LEU A 1 106 ? 17.093 4.900 -8.889 1.00 77.94 106 LEU A C 1
ATOM 836 O O . LEU A 1 106 ? 16.336 5.750 -9.361 1.00 77.94 106 LEU A O 1
ATOM 840 N N . SER A 1 107 ? 17.479 3.831 -9.593 1.00 83.25 107 SER A N 1
ATOM 841 C CA . SER A 1 107 ? 16.838 3.521 -10.875 1.00 83.25 107 SER A CA 1
ATOM 842 C C . SER A 1 107 ? 15.359 3.198 -10.648 1.00 83.25 107 SER A C 1
ATOM 844 O O . SER A 1 107 ? 14.996 2.618 -9.621 1.00 83.25 107 SER A O 1
ATOM 846 N N . MET A 1 108 ? 14.504 3.562 -11.608 1.00 81.25 108 MET A N 1
ATOM 847 C CA . MET A 1 108 ? 13.062 3.318 -11.496 1.00 81.25 108 MET A CA 1
ATOM 848 C C . MET A 1 108 ? 12.757 1.823 -11.328 1.00 81.25 108 MET A C 1
ATOM 850 O O . MET A 1 108 ? 11.910 1.462 -10.523 1.00 81.25 108 MET A O 1
ATOM 854 N N . GLU A 1 109 ? 13.514 0.952 -11.996 1.00 82.00 109 GLU A N 1
ATOM 855 C CA . GLU A 1 109 ? 13.420 -0.506 -11.835 1.00 82.00 109 GLU A CA 1
ATOM 856 C C . GLU A 1 109 ? 13.700 -0.951 -10.400 1.00 82.00 109 GLU A C 1
ATOM 858 O O . GLU A 1 109 ? 12.922 -1.700 -9.816 1.00 82.00 109 GLU A O 1
ATOM 863 N N . THR A 1 110 ? 14.771 -0.437 -9.787 1.00 82.00 110 THR A N 1
ATOM 864 C CA . THR A 1 110 ? 15.115 -0.796 -8.405 1.00 82.00 110 THR A CA 1
ATOM 865 C C . THR A 1 110 ? 14.081 -0.251 -7.422 1.00 82.00 110 THR A C 1
ATOM 867 O O . THR A 1 110 ? 13.777 -0.902 -6.422 1.00 82.00 110 THR A O 1
ATOM 870 N N . LEU A 1 111 ? 13.523 0.932 -7.694 1.00 85.12 111 LEU A N 1
ATOM 871 C CA . LEU A 1 111 ? 12.444 1.504 -6.895 1.00 85.12 111 LEU A CA 1
ATOM 872 C C . LEU A 1 111 ? 11.180 0.640 -6.976 1.00 85.12 111 LEU A C 1
ATOM 874 O O . LEU A 1 111 ? 10.654 0.248 -5.940 1.00 85.12 111 LEU A O 1
ATOM 878 N N . LEU A 1 112 ? 10.738 0.290 -8.185 1.00 84.94 112 LEU A N 1
ATOM 879 C CA . LEU A 1 112 ? 9.565 -0.556 -8.407 1.00 84.94 112 LEU A CA 1
ATOM 880 C C . LEU A 1 112 ? 9.742 -1.943 -7.779 1.00 84.94 112 LEU A C 1
ATOM 882 O O . LEU A 1 112 ? 8.835 -2.423 -7.100 1.00 84.94 112 LEU A O 1
ATOM 886 N N . TYR A 1 113 ? 10.924 -2.548 -7.925 1.00 84.56 113 TYR A N 1
ATOM 887 C CA . TYR A 1 113 ? 11.261 -3.807 -7.264 1.00 84.56 113 TYR A CA 1
ATOM 888 C C . TYR A 1 113 ? 11.144 -3.691 -5.746 1.00 84.56 113 TYR A C 1
ATOM 890 O O . TYR A 1 113 ? 10.488 -4.509 -5.102 1.00 84.56 113 TYR A O 1
ATOM 898 N N . ARG A 1 114 ? 11.723 -2.635 -5.163 1.00 84.25 114 ARG A N 1
ATOM 899 C CA . ARG A 1 114 ? 11.668 -2.419 -3.716 1.00 84.25 114 ARG A CA 1
ATOM 900 C C . ARG A 1 114 ? 10.261 -2.127 -3.208 1.00 84.25 114 ARG A C 1
ATOM 902 O O . ARG A 1 114 ? 9.932 -2.530 -2.102 1.00 84.25 114 ARG A O 1
ATOM 909 N N . SER A 1 115 ? 9.429 -1.445 -3.983 1.00 85.38 115 SER A N 1
ATOM 910 C CA . SER A 1 115 ? 8.053 -1.156 -3.580 1.00 85.38 115 SER A CA 1
ATOM 911 C C . SER A 1 115 ? 7.146 -2.384 -3.673 1.00 85.38 115 SER A C 1
ATOM 913 O O . SER A 1 115 ? 6.311 -2.577 -2.790 1.00 85.38 115 SER A O 1
ATOM 915 N N . PHE A 1 116 ? 7.308 -3.209 -4.713 1.00 83.44 116 PHE A N 1
ATOM 916 C CA . PHE A 1 116 ? 6.369 -4.289 -5.024 1.00 83.44 116 PHE A CA 1
ATOM 917 C C . PHE A 1 116 ? 6.815 -5.672 -4.522 1.00 83.44 116 PHE A C 1
ATOM 919 O O . PHE A 1 116 ? 5.998 -6.380 -3.943 1.00 83.44 116 PHE A O 1
ATOM 926 N N . TYR A 1 117 ? 8.095 -6.029 -4.679 1.00 80.44 117 TYR A N 1
ATOM 927 C CA . TYR A 1 117 ? 8.630 -7.367 -4.369 1.00 80.44 117 TYR A CA 1
ATOM 928 C C . TYR A 1 117 ? 9.449 -7.438 -3.071 1.00 80.44 117 TYR A C 1
ATOM 930 O O . TYR A 1 117 ? 9.695 -8.523 -2.555 1.00 80.44 117 TYR A O 1
ATOM 938 N N . SER A 1 118 ? 9.899 -6.308 -2.518 1.00 82.69 118 SER A N 1
ATOM 939 C CA . SER A 1 118 ? 10.689 -6.337 -1.278 1.00 82.69 118 SER A CA 1
ATOM 940 C C . SER A 1 118 ? 9.855 -6.714 -0.056 1.00 82.69 118 SER A C 1
ATOM 942 O O . SER A 1 118 ? 8.695 -6.321 0.080 1.00 82.69 118 SER A O 1
ATOM 944 N N . SER A 1 119 ? 10.510 -7.353 0.913 1.00 76.25 119 SER A N 1
ATOM 945 C CA . SER A 1 119 ? 9.968 -7.642 2.245 1.00 76.25 119 SER A CA 1
ATOM 946 C C . SER A 1 119 ? 9.664 -6.394 3.080 1.00 76.25 119 SER A C 1
ATOM 948 O O . SER A 1 119 ? 8.923 -6.492 4.053 1.00 76.25 119 SER A O 1
ATOM 950 N N . GLU A 1 120 ? 10.214 -5.236 2.710 1.00 77.75 120 GLU A N 1
ATOM 951 C CA . GLU A 1 120 ? 9.878 -3.922 3.293 1.00 77.75 120 GLU A CA 1
ATOM 952 C C . GLU A 1 120 ? 8.939 -3.100 2.394 1.00 77.75 120 GLU A C 1
ATOM 954 O O . GLU A 1 120 ? 8.669 -1.929 2.656 1.00 77.75 120 GLU A O 1
ATOM 959 N N . GLY A 1 121 ? 8.471 -3.696 1.297 1.00 79.5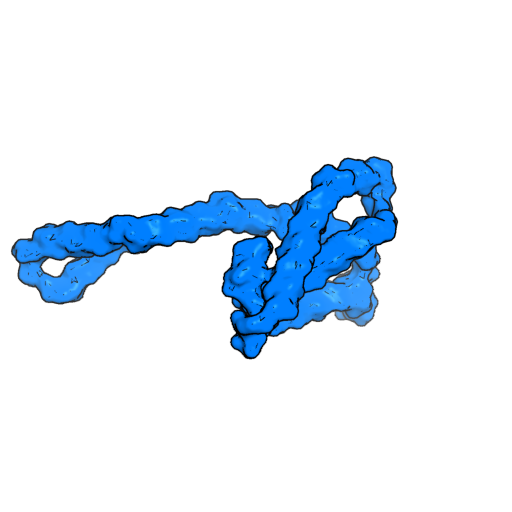0 121 GLY A N 1
ATOM 960 C CA . GLY A 1 121 ? 7.548 -3.077 0.360 1.00 79.50 121 GLY A CA 1
ATOM 961 C C . GLY A 1 121 ? 6.095 -3.140 0.831 1.00 79.50 121 GLY A C 1
ATOM 962 O O . GLY A 1 121 ? 5.772 -3.393 1.993 1.00 79.50 121 GLY A O 1
ATOM 963 N N . MET A 1 122 ? 5.184 -2.945 -0.116 1.00 81.81 122 MET A N 1
ATOM 964 C CA . MET A 1 122 ? 3.742 -2.847 0.139 1.00 81.81 122 MET A CA 1
ATOM 965 C C . MET A 1 122 ? 3.149 -4.133 0.738 1.00 81.81 122 MET A C 1
ATOM 967 O O . MET A 1 122 ? 2.228 -4.074 1.552 1.00 81.81 122 MET A O 1
ATOM 971 N N . PHE A 1 123 ? 3.700 -5.291 0.371 1.00 80.50 123 PHE A N 1
ATOM 972 C CA . PHE A 1 123 ? 3.303 -6.609 0.884 1.00 80.50 123 PHE A CA 1
ATOM 973 C C . PHE A 1 123 ? 4.226 -7.120 1.997 1.00 80.50 123 PHE A C 1
ATOM 975 O O . PHE A 1 123 ? 4.208 -8.298 2.348 1.00 80.50 123 PHE A O 1
ATOM 982 N N . GLY A 1 124 ? 5.029 -6.221 2.558 1.00 81.44 124 GLY A N 1
ATOM 983 C CA . GLY A 1 124 ? 6.087 -6.541 3.491 1.00 81.44 124 GLY A CA 1
ATOM 984 C C . GLY A 1 124 ? 5.657 -6.791 4.936 1.00 81.44 124 GLY A C 1
ATOM 985 O O . GLY A 1 124 ? 4.497 -7.068 5.265 1.00 81.44 124 GLY A O 1
ATOM 986 N N . SER A 1 125 ? 6.638 -6.638 5.820 1.00 84.38 125 SER A N 1
ATOM 987 C CA . SER A 1 125 ? 6.541 -6.751 7.280 1.00 84.38 125 SER A CA 1
ATOM 988 C C . SER A 1 125 ? 5.343 -5.986 7.867 1.00 84.38 125 SER A C 1
ATOM 990 O O . SER A 1 125 ? 4.595 -6.529 8.680 1.00 84.38 125 SER A O 1
ATOM 992 N N . ILE A 1 126 ? 5.094 -4.765 7.390 1.00 86.50 126 ILE A N 1
ATOM 993 C CA . ILE A 1 126 ? 4.004 -3.890 7.848 1.00 86.50 126 ILE A CA 1
ATOM 994 C C . ILE A 1 126 ? 2.630 -4.503 7.546 1.00 86.50 126 ILE A C 1
ATOM 996 O O . ILE A 1 126 ? 1.738 -4.509 8.402 1.00 86.50 126 ILE A O 1
ATOM 1000 N N . SER A 1 127 ? 2.464 -5.067 6.346 1.00 86.44 127 SER A N 1
ATOM 1001 C CA . SER A 1 127 ? 1.238 -5.773 5.969 1.00 86.44 127 SER A CA 1
ATOM 1002 C C . SER A 1 127 ? 1.050 -7.002 6.856 1.00 86.44 127 SER A C 1
ATOM 1004 O O . SER A 1 127 ? -0.036 -7.211 7.401 1.00 86.44 127 SER A O 1
ATOM 1006 N N . ARG A 1 128 ? 2.138 -7.748 7.105 1.00 86.75 128 ARG A N 1
ATOM 1007 C CA . ARG A 1 128 ? 2.138 -8.919 7.990 1.00 86.75 128 ARG A CA 1
ATOM 1008 C C . ARG A 1 128 ? 1.651 -8.587 9.399 1.00 86.75 128 ARG A C 1
ATOM 1010 O O . ARG A 1 128 ? 0.729 -9.217 9.905 1.00 86.75 128 ARG A O 1
ATOM 1017 N N . ILE A 1 129 ? 2.227 -7.555 10.004 1.00 90.94 129 ILE A N 1
ATOM 1018 C CA . ILE A 1 129 ? 1.852 -7.100 11.347 1.00 90.94 129 ILE A CA 1
ATOM 1019 C C . ILE A 1 129 ? 0.375 -6.679 11.389 1.00 90.94 129 ILE A C 1
ATOM 1021 O O . ILE A 1 129 ? -0.338 -6.991 12.347 1.00 90.94 129 ILE A O 1
ATOM 1025 N N . SER A 1 130 ? -0.106 -6.031 10.327 1.00 89.69 130 SER A N 1
ATOM 1026 C CA . SER A 1 130 ? -1.490 -5.566 10.232 1.00 89.69 130 SER A CA 1
ATOM 1027 C C . SER A 1 130 ? -2.508 -6.714 10.240 1.00 89.69 130 SER A C 1
ATOM 1029 O O . SER A 1 130 ? -3.504 -6.630 10.958 1.00 89.69 130 SER A O 1
ATOM 1031 N N . TRP A 1 131 ? -2.279 -7.799 9.489 1.00 88.38 131 TRP A N 1
ATOM 1032 C CA . TRP A 1 131 ? -3.235 -8.918 9.457 1.00 88.38 131 TRP A CA 1
ATOM 1033 C C . TRP A 1 131 ? -3.085 -9.887 10.638 1.00 88.38 131 TRP A C 1
ATOM 1035 O O . TRP A 1 131 ? -4.079 -10.477 11.052 1.00 88.38 131 TRP A O 1
ATOM 1045 N N . THR A 1 132 ? -1.884 -10.044 11.206 1.00 88.44 132 THR A N 1
ATOM 1046 C CA . THR A 1 132 ? -1.661 -10.962 12.336 1.00 88.44 132 THR A CA 1
ATOM 1047 C C . THR A 1 132 ? -2.072 -10.355 13.678 1.00 88.44 132 THR A C 1
ATOM 1049 O O . THR A 1 132 ? -2.699 -11.037 14.486 1.00 88.44 132 THR A O 1
ATOM 1052 N N . PHE A 1 133 ? -1.748 -9.082 13.927 1.00 90.88 133 PHE A N 1
ATOM 1053 C CA . PHE A 1 133 ? -1.985 -8.452 15.230 1.00 90.88 133 PHE A CA 1
ATOM 1054 C C . PHE A 1 133 ? -3.163 -7.484 15.190 1.00 90.88 133 PHE A C 1
ATOM 1056 O O . PHE A 1 133 ? -4.151 -7.676 15.897 1.00 90.88 133 PHE A O 1
ATOM 1063 N N . VAL A 1 134 ? -3.090 -6.455 14.341 1.00 92.75 134 VAL A N 1
ATOM 1064 C CA . VAL A 1 134 ? -4.059 -5.345 14.356 1.00 92.75 134 VAL A CA 1
ATOM 1065 C C . VAL A 1 134 ? -5.470 -5.832 14.020 1.00 92.75 134 VAL A C 1
ATOM 1067 O O . VAL A 1 134 ? -6.421 -5.496 14.723 1.00 92.75 134 VAL A O 1
ATOM 1070 N N . PHE A 1 135 ? -5.608 -6.671 12.992 1.00 90.44 135 PHE A N 1
ATOM 1071 C CA . PHE A 1 135 ? -6.898 -7.246 12.612 1.00 90.44 135 PHE A CA 1
ATOM 1072 C C . PHE A 1 135 ? -7.540 -8.043 13.753 1.00 90.44 135 PHE A C 1
ATOM 1074 O O . PHE A 1 135 ? -8.723 -7.860 14.031 1.00 90.44 135 PHE A O 1
ATOM 1081 N N . MET A 1 136 ? -6.760 -8.877 14.444 1.00 90.69 136 MET A N 1
ATOM 1082 C CA . MET A 1 136 ? -7.251 -9.710 15.541 1.00 90.69 136 MET A CA 1
ATOM 1083 C C . MET A 1 136 ? -7.741 -8.857 16.720 1.00 90.69 136 MET A C 1
ATOM 1085 O O . MET A 1 136 ? -8.830 -9.095 17.240 1.00 90.69 136 MET A O 1
ATOM 1089 N N . PHE A 1 137 ? -6.997 -7.808 17.091 1.00 92.00 137 PHE A N 1
ATOM 1090 C CA . PHE A 1 137 ? -7.421 -6.864 18.131 1.00 92.00 137 PHE A CA 1
ATOM 1091 C C . PHE A 1 137 ? -8.710 -6.124 17.766 1.00 92.00 137 PHE A C 1
ATOM 1093 O O . PHE A 1 137 ? -9.609 -6.018 18.599 1.00 92.00 137 PHE A O 1
ATOM 1100 N N . ILE A 1 138 ? -8.836 -5.648 16.523 1.00 91.94 138 ILE A N 1
ATOM 1101 C CA . ILE A 1 138 ? -10.056 -4.972 16.059 1.00 91.94 138 ILE A CA 1
ATOM 1102 C C . ILE A 1 138 ? -11.237 -5.949 16.038 1.00 91.94 138 ILE A C 1
ATOM 1104 O O . ILE A 1 138 ? -12.336 -5.581 16.449 1.00 91.94 138 ILE A O 1
ATOM 1108 N N . LEU A 1 139 ? -11.023 -7.193 15.600 1.00 90.56 139 LEU A N 1
ATOM 1109 C CA . LEU A 1 139 ? -12.059 -8.222 15.550 1.00 90.56 139 LEU A CA 1
ATOM 1110 C C . LEU A 1 139 ? -12.572 -8.569 16.952 1.00 90.56 139 LEU A C 1
ATOM 1112 O O . LEU A 1 139 ? -13.782 -8.547 17.179 1.00 90.56 139 LEU A O 1
ATOM 1116 N N . PHE A 1 140 ? -11.672 -8.838 17.902 1.00 88.00 140 PHE A N 1
ATOM 1117 C CA . PHE A 1 140 ? -12.057 -9.102 19.288 1.00 88.00 140 PHE A CA 1
ATOM 1118 C C . PHE A 1 140 ? -12.686 -7.879 19.951 1.00 88.00 140 PHE A C 1
ATOM 1120 O O . PHE A 1 140 ? -13.700 -8.022 20.627 1.00 88.00 140 PHE A O 1
ATOM 1127 N N . GLY A 1 141 ? -12.156 -6.677 19.711 1.00 86.94 141 GLY A N 1
ATOM 1128 C CA . GLY A 1 141 ? -12.754 -5.435 20.199 1.00 86.94 141 GLY A CA 1
ATOM 1129 C C . GLY A 1 141 ? -14.184 -5.251 19.687 1.00 86.94 141 GLY A C 1
ATOM 1130 O O . GLY A 1 141 ? -15.102 -5.015 20.469 1.00 86.94 141 GLY A O 1
ATOM 1131 N N . ALA A 1 142 ? -14.410 -5.451 18.386 1.00 87.50 142 ALA A N 1
ATOM 1132 C CA . ALA A 1 142 ? -15.741 -5.388 17.791 1.00 87.50 142 ALA A CA 1
ATOM 1133 C C . ALA A 1 142 ? -16.679 -6.473 18.346 1.00 87.50 142 ALA A C 1
ATOM 1135 O O . ALA A 1 142 ? -17.855 -6.194 18.585 1.00 87.50 142 ALA A O 1
ATOM 1136 N N . LEU A 1 143 ? -16.170 -7.685 18.589 1.00 86.94 143 LEU A N 1
ATOM 1137 C CA . LEU A 1 143 ? -16.929 -8.777 19.196 1.00 86.94 143 LEU A CA 1
ATOM 1138 C C . LEU A 1 143 ? -17.307 -8.462 20.648 1.00 86.94 143 LEU A C 1
ATOM 1140 O O . LEU A 1 143 ? -18.453 -8.684 21.023 1.00 86.94 143 LEU A O 1
ATOM 1144 N N . LEU A 1 144 ? -16.408 -7.892 21.453 1.00 85.06 144 LEU A N 1
ATOM 1145 C CA . LEU A 1 144 ? -16.698 -7.476 22.831 1.00 85.06 144 LEU A CA 1
ATOM 1146 C C . LEU A 1 144 ? -17.757 -6.368 22.883 1.00 85.06 144 LEU A C 1
ATOM 1148 O O . LEU A 1 144 ? -18.685 -6.439 23.688 1.00 85.06 144 LEU A O 1
ATOM 1152 N N . VAL A 1 145 ? -17.671 -5.393 21.974 1.00 81.38 145 VAL A N 1
ATOM 1153 C CA . VAL A 1 145 ? -18.668 -4.319 21.857 1.00 81.38 145 VAL A CA 1
ATOM 1154 C C . VAL A 1 145 ? -20.026 -4.869 21.406 1.00 81.38 145 VAL A C 1
ATOM 1156 O O . VAL A 1 145 ? -21.059 -4.470 21.934 1.00 81.38 145 VAL A O 1
ATOM 1159 N N . ARG A 1 146 ? -20.057 -5.805 20.448 1.00 81.81 146 ARG A N 1
ATOM 1160 C CA . ARG A 1 146 ? -21.310 -6.362 19.905 1.00 81.81 146 ARG A CA 1
ATOM 1161 C C . ARG A 1 146 ? -21.943 -7.457 20.755 1.00 81.81 146 ARG A C 1
ATOM 1163 O O . ARG A 1 146 ? -23.157 -7.613 20.701 1.00 81.81 146 ARG A O 1
ATOM 1170 N N . SER A 1 147 ? -21.153 -8.206 21.517 1.00 83.06 147 SER A N 1
ATOM 1171 C CA . SER A 1 147 ? -21.645 -9.257 22.419 1.00 83.06 147 SER A CA 1
ATOM 1172 C C . SER A 1 147 ? -22.315 -8.699 23.675 1.00 83.06 147 SER A C 1
ATOM 1174 O O . SER A 1 147 ? -22.896 -9.467 24.437 1.00 83.06 147 SER A O 1
ATOM 1176 N N . GLY A 1 148 ? -22.247 -7.383 23.908 1.00 74.69 148 GLY A N 1
ATOM 1177 C CA . GLY A 1 148 ? -22.847 -6.752 25.083 1.00 74.69 148 GLY A CA 1
ATOM 1178 C C . GLY A 1 148 ? -22.142 -7.118 26.390 1.00 74.69 148 GLY A C 1
ATOM 1179 O O . GLY A 1 148 ? -22.656 -6.817 27.462 1.00 74.69 148 GLY A O 1
ATOM 1180 N N . VAL A 1 149 ? -20.958 -7.743 26.328 1.00 73.88 149 VAL A N 1
ATOM 1181 C CA . VAL A 1 149 ? -20.149 -8.064 27.513 1.00 73.88 149 VAL A CA 1
ATOM 1182 C C . VAL A 1 149 ? -19.770 -6.789 28.268 1.00 73.88 149 VAL A C 1
ATOM 1184 O O . VAL A 1 149 ? -19.766 -6.799 29.494 1.00 73.88 149 VAL A O 1
ATOM 1187 N N . GLY A 1 150 ? -19.546 -5.671 27.567 1.00 69.88 150 GLY A N 1
ATOM 1188 C CA . GLY A 1 150 ? -19.346 -4.366 28.206 1.00 69.88 150 GLY A CA 1
ATOM 1189 C C . GLY A 1 150 ? -20.549 -3.933 29.051 1.00 69.88 150 GLY A C 1
ATOM 1190 O O . GLY A 1 150 ? -20.397 -3.627 30.232 1.00 69.88 150 GLY A O 1
ATOM 1191 N N . ASP A 1 151 ? -21.758 -4.003 28.489 1.00 71.81 151 ASP A N 1
ATOM 1192 C CA . ASP A 1 151 ? -22.993 -3.685 29.218 1.00 71.81 151 ASP A CA 1
ATOM 1193 C C . ASP A 1 151 ? -23.257 -4.678 30.359 1.00 71.81 151 ASP A C 1
ATOM 1195 O O . ASP A 1 151 ? -23.717 -4.293 31.435 1.00 71.81 151 ASP A O 1
ATOM 1199 N N . TYR A 1 152 ? -22.923 -5.956 30.166 1.00 73.38 152 TYR A N 1
ATOM 1200 C CA . TYR A 1 152 ? -23.018 -6.982 31.200 1.00 73.38 152 TYR A CA 1
ATOM 1201 C C . TYR A 1 152 ? -22.069 -6.701 32.372 1.00 73.38 152 TYR A C 1
ATOM 1203 O O . TYR A 1 152 ? -22.509 -6.725 33.519 1.00 73.38 152 TYR A O 1
ATOM 1211 N N . ILE A 1 153 ? -20.804 -6.354 32.110 1.00 72.62 153 ILE A N 1
ATOM 1212 C CA . ILE A 1 153 ? -19.835 -5.969 33.148 1.00 72.62 153 ILE A CA 1
ATOM 1213 C C . ILE A 1 153 ?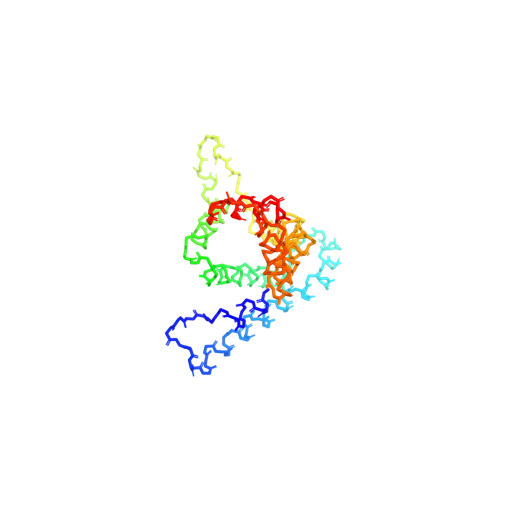 -20.323 -4.726 33.901 1.00 72.62 153 ILE A C 1
ATOM 1215 O O . ILE A 1 153 ? -20.280 -4.710 35.129 1.00 72.62 153 ILE A O 1
ATOM 1219 N N . ILE A 1 154 ? -20.860 -3.720 33.200 1.00 71.44 154 ILE A N 1
ATOM 1220 C CA . ILE A 1 154 ? -21.432 -2.516 33.827 1.00 71.44 154 ILE A CA 1
ATOM 1221 C C . ILE A 1 154 ? -22.627 -2.875 34.718 1.00 71.44 154 ILE A C 1
ATOM 1223 O O . ILE A 1 154 ? -22.746 -2.361 35.832 1.00 71.44 154 ILE A O 1
ATOM 1227 N N . ASN A 1 155 ? -23.505 -3.770 34.266 1.00 73.38 155 ASN A N 1
ATOM 1228 C CA . ASN A 1 155 ? -24.664 -4.206 35.042 1.00 73.38 155 ASN A CA 1
ATOM 1229 C C . ASN A 1 155 ? -24.266 -5.060 36.256 1.00 73.38 155 ASN A C 1
ATOM 1231 O O . ASN A 1 155 ? -24.834 -4.876 37.332 1.00 73.38 155 ASN A O 1
ATOM 1235 N N . VAL A 1 156 ? -23.254 -5.925 36.135 1.00 73.50 156 VAL A N 1
ATOM 1236 C CA . VAL A 1 156 ? -22.684 -6.679 37.265 1.00 73.50 156 VAL A CA 1
ATOM 1237 C C . VAL A 1 156 ? -21.987 -5.741 38.254 1.00 73.50 156 VAL A C 1
ATOM 1239 O O . VAL A 1 156 ? -22.207 -5.860 39.457 1.00 73.50 156 VAL A O 1
ATOM 1242 N N . ALA A 1 157 ? -21.220 -4.758 37.775 1.00 70.06 157 ALA A N 1
ATOM 1243 C CA . ALA A 1 157 ? -20.596 -3.740 38.617 1.00 70.06 157 ALA A CA 1
ATOM 1244 C C . ALA A 1 157 ? -21.650 -2.911 39.368 1.00 70.06 157 ALA A C 1
ATOM 1246 O O . ALA A 1 157 ? -21.504 -2.666 40.563 1.00 70.06 157 ALA A O 1
ATOM 1247 N N . ARG A 1 158 ? -22.755 -2.544 38.703 1.00 68.12 158 ARG A N 1
ATOM 1248 C CA . ARG A 1 158 ? -23.914 -1.887 39.332 1.00 68.12 158 ARG A CA 1
ATOM 1249 C C . ARG A 1 158 ? -24.593 -2.772 40.372 1.00 68.12 158 ARG A C 1
ATOM 1251 O O . ARG A 1 158 ? -24.914 -2.281 41.447 1.00 68.12 158 ARG A O 1
ATOM 1258 N N . ALA A 1 159 ? -24.794 -4.057 40.086 1.00 73.94 159 ALA A N 1
ATOM 1259 C CA . ALA A 1 159 ? -25.393 -4.997 41.030 1.00 73.94 159 ALA A CA 1
ATOM 1260 C C . ALA A 1 159 ? -24.506 -5.214 42.272 1.00 73.94 159 ALA A C 1
ATOM 1262 O O . ALA A 1 159 ? -25.014 -5.255 43.391 1.00 73.94 159 ALA A O 1
ATOM 1263 N N . ALA A 1 160 ? -23.184 -5.281 42.092 1.00 70.25 160 ALA A N 1
ATOM 1264 C CA . ALA A 1 160 ? -22.219 -5.381 43.185 1.00 70.25 160 ALA A CA 1
ATOM 1265 C C . ALA A 1 160 ? -22.116 -4.076 44.001 1.00 70.25 160 ALA A C 1
ATOM 1267 O O . ALA A 1 160 ? -22.065 -4.117 45.230 1.00 70.25 160 ALA A O 1
ATOM 1268 N N . ALA A 1 161 ? -22.139 -2.916 43.335 1.00 67.50 161 ALA A N 1
ATOM 1269 C CA . ALA A 1 161 ? -22.084 -1.599 43.972 1.00 67.50 161 ALA A CA 1
ATOM 1270 C C . ALA A 1 161 ? -23.425 -1.151 44.576 1.00 67.50 161 ALA A C 1
ATOM 1272 O O . ALA A 1 161 ? -23.435 -0.258 45.413 1.00 67.50 161 ALA A O 1
ATOM 1273 N N . GLY A 1 162 ? -24.550 -1.775 44.209 1.00 61.41 162 GLY A N 1
ATOM 1274 C CA . GLY A 1 162 ? -25.893 -1.387 44.658 1.00 61.41 162 GLY A CA 1
ATOM 1275 C C . GLY A 1 162 ? -26.125 -1.480 46.171 1.00 61.41 162 GLY A C 1
ATOM 1276 O O . GLY A 1 162 ? -27.075 -0.892 46.678 1.00 61.41 162 GLY A O 1
ATOM 1277 N N . LYS A 1 163 ? -25.251 -2.177 46.912 1.00 57.69 163 LYS A N 1
ATOM 1278 C CA . LYS A 1 163 ? -25.246 -2.191 48.387 1.00 57.69 163 LYS A CA 1
ATOM 1279 C C . LYS A 1 163 ? -24.400 -1.083 49.025 1.00 57.69 163 LYS A C 1
ATOM 1281 O O . LYS A 1 163 ? -24.442 -0.929 50.242 1.00 57.69 163 LYS A O 1
ATOM 1286 N N . ILE A 1 164 ? -23.628 -0.333 48.242 1.00 59.47 164 ILE A N 1
ATOM 1287 C CA . ILE A 1 164 ? -22.701 0.693 48.719 1.00 59.47 164 ILE A CA 1
ATOM 1288 C C . ILE A 1 164 ? -23.287 2.061 48.361 1.00 59.47 164 ILE A C 1
ATOM 1290 O O . ILE A 1 164 ? -23.614 2.333 47.209 1.00 59.47 164 ILE A O 1
ATOM 1294 N N . ILE A 1 165 ? -23.430 2.933 49.360 1.00 51.69 165 ILE A N 1
ATOM 1295 C CA . ILE A 1 165 ? -23.934 4.302 49.189 1.00 51.69 165 ILE A CA 1
ATOM 1296 C C . ILE A 1 165 ? -22.819 5.134 48.537 1.00 51.69 165 ILE A C 1
ATOM 1298 O O . ILE A 1 165 ? -22.051 5.820 49.202 1.00 51.69 165 ILE A O 1
ATOM 1302 N N . GLY A 1 166 ? -22.689 5.017 47.219 1.00 55.47 166 GLY A N 1
ATOM 1303 C CA . GLY A 1 166 ? -21.774 5.791 46.392 1.00 55.47 166 GLY A CA 1
ATOM 1304 C C . GLY A 1 166 ? -22.507 6.189 45.121 1.00 55.47 166 GLY A C 1
ATOM 1305 O O . GLY A 1 166 ? -23.055 5.337 44.430 1.00 55.47 166 GLY A O 1
ATOM 1306 N N . GLY A 1 167 ? -22.576 7.489 44.835 1.00 71.44 167 GLY A N 1
ATOM 1307 C CA . GLY A 1 167 ? -23.282 8.012 43.665 1.00 71.44 167 GLY A CA 1
ATOM 1308 C C . GLY A 1 167 ? -22.718 7.518 42.315 1.00 71.44 167 GLY A C 1
ATOM 1309 O O . GLY A 1 167 ? -21.821 6.674 42.270 1.00 71.44 167 GLY A O 1
ATOM 1310 N N . PRO A 1 168 ? -23.178 8.086 41.182 1.00 65.50 168 PRO A N 1
ATOM 1311 C CA . PRO A 1 168 ? -22.794 7.652 39.830 1.00 65.50 168 PRO A CA 1
ATOM 1312 C C . PRO A 1 168 ? -21.275 7.608 39.568 1.00 65.50 168 PRO A C 1
ATOM 1314 O O . PRO A 1 168 ? -20.825 6.824 38.735 1.00 65.50 168 PRO A O 1
ATOM 1317 N N . GLY A 1 169 ? -20.474 8.379 40.313 1.00 66.31 169 GLY A N 1
ATOM 1318 C CA . GLY A 1 169 ? -19.010 8.354 40.225 1.00 66.31 169 GLY A CA 1
ATOM 1319 C C . GLY A 1 169 ? -18.356 7.056 40.718 1.00 66.31 169 GLY A C 1
ATOM 1320 O O . GLY A 1 169 ? -17.402 6.594 40.104 1.00 66.31 169 GLY A O 1
ATOM 1321 N N . PHE A 1 170 ? -18.872 6.415 41.773 1.00 66.56 170 PHE A N 1
ATOM 1322 C CA . PHE A 1 170 ? -18.265 5.186 42.313 1.00 66.56 170 PHE A CA 1
ATOM 1323 C C . PHE A 1 170 ? -18.476 3.988 41.375 1.00 66.56 170 PHE A C 1
ATOM 1325 O O . PHE A 1 170 ? -17.577 3.177 41.159 1.00 66.56 170 PHE A O 1
ATOM 1332 N N . ILE A 1 171 ? -19.649 3.938 40.740 1.00 66.06 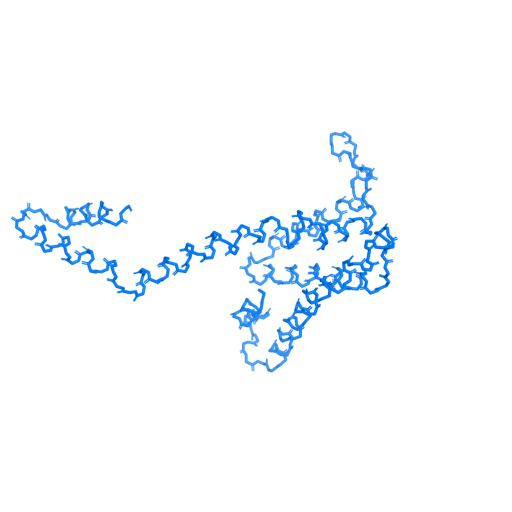171 ILE A N 1
ATOM 1333 C CA . ILE A 1 171 ? -20.001 2.938 39.726 1.00 66.06 171 ILE A CA 1
ATOM 1334 C C . ILE A 1 171 ? -19.119 3.095 38.479 1.00 66.06 171 ILE A C 1
ATOM 1336 O O . ILE A 1 171 ? -18.702 2.094 37.902 1.00 66.06 171 ILE A O 1
ATOM 1340 N N . ALA A 1 172 ? -18.796 4.330 38.081 1.00 67.94 172 ALA A N 1
ATOM 1341 C CA . ALA A 1 172 ? -17.906 4.590 36.950 1.00 67.94 172 ALA A CA 1
ATOM 1342 C C . ALA A 1 172 ? -16.468 4.104 37.213 1.00 67.94 172 ALA A C 1
ATOM 1344 O O . ALA A 1 172 ? -15.860 3.502 36.332 1.00 67.94 172 ALA A O 1
ATOM 1345 N N . VAL A 1 173 ? -15.945 4.297 38.431 1.00 72.12 173 VAL A N 1
ATOM 1346 C CA . VAL A 1 173 ? -14.593 3.846 38.813 1.00 72.12 173 VAL A CA 1
ATOM 1347 C C . VAL A 1 173 ? -14.508 2.316 38.889 1.00 72.12 173 VAL A C 1
ATOM 1349 O O . VAL A 1 173 ? -13.574 1.733 38.343 1.00 72.12 173 VAL A O 1
ATOM 1352 N N . LEU A 1 174 ? -15.500 1.649 39.493 1.00 70.25 174 LEU A N 1
ATOM 1353 C CA . LEU A 1 174 ? -15.572 0.180 39.520 1.00 70.25 174 LEU A CA 1
ATOM 1354 C C . LEU A 1 174 ? -15.766 -0.426 38.124 1.00 70.25 174 LEU A C 1
ATOM 1356 O O . LEU A 1 174 ? -15.140 -1.432 37.802 1.00 70.25 174 LEU A O 1
ATOM 1360 N N . GLY A 1 175 ? -16.610 0.191 37.292 1.00 65.38 175 GLY A N 1
ATOM 1361 C CA . GLY A 1 175 ? -16.808 -0.222 35.904 1.00 65.38 175 GLY A CA 1
ATOM 1362 C C . GLY A 1 175 ? -15.527 -0.100 35.079 1.00 65.38 175 GLY A C 1
ATOM 1363 O O . GLY A 1 175 ? -15.174 -1.040 34.374 1.00 65.38 175 GLY A O 1
ATOM 1364 N N . SER A 1 176 ? -14.789 1.006 35.231 1.00 67.44 176 SER A N 1
ATOM 1365 C CA . SER A 1 176 ? -13.500 1.200 34.558 1.00 67.44 176 SER A CA 1
ATOM 1366 C C . SER A 1 176 ? -12.451 0.187 35.026 1.00 67.44 176 SER A C 1
ATOM 1368 O O . SER A 1 176 ? -11.759 -0.382 34.195 1.00 67.44 176 SER A O 1
ATOM 1370 N N . GLY A 1 177 ? -12.369 -0.104 36.331 1.00 71.38 177 GLY A N 1
ATOM 1371 C CA . GLY A 1 177 ? -11.415 -1.084 36.866 1.00 71.38 177 GLY A CA 1
ATOM 1372 C C . GLY A 1 177 ? -11.699 -2.539 36.467 1.00 71.38 177 GLY A C 1
ATOM 1373 O O . GLY A 1 177 ? -10.777 -3.348 36.429 1.00 71.38 177 GLY A O 1
ATOM 1374 N N . LEU A 1 178 ? -12.956 -2.880 36.159 1.00 63.03 178 LEU A N 1
ATOM 1375 C CA . LEU A 1 178 ? -13.344 -4.206 35.658 1.00 63.03 178 LEU A CA 1
ATOM 1376 C C . LEU A 1 178 ? -13.222 -4.340 34.134 1.00 63.03 178 LEU A C 1
ATOM 1378 O O . LEU A 1 178 ? -13.056 -5.456 33.645 1.00 63.03 178 LEU A O 1
ATOM 1382 N N . MET A 1 179 ? -13.333 -3.236 33.389 1.00 62.62 179 MET A N 1
ATOM 1383 C CA . MET A 1 179 ? -13.150 -3.231 31.931 1.00 62.62 179 MET A CA 1
ATOM 1384 C C . MET A 1 179 ? -11.677 -3.140 31.508 1.00 62.62 179 MET A C 1
ATOM 1386 O O . MET A 1 179 ? -11.371 -3.546 30.386 1.00 62.62 179 MET A O 1
ATOM 1390 N N . GLY A 1 180 ? -10.786 -2.712 32.412 1.00 55.28 180 GLY A N 1
ATOM 1391 C CA . GLY A 1 180 ? -9.357 -2.520 32.145 1.00 55.28 180 GLY A CA 1
ATOM 1392 C C . GLY A 1 180 ? -9.027 -1.074 31.821 1.00 55.28 180 GLY A C 1
ATOM 1393 O O . GLY A 1 180 ? -9.641 -0.525 30.879 1.00 55.28 180 GLY A O 1
#

Foldseek 3Di:
DLCLLVVQFLDPPPPPDPVSVVVSVVLSVLLVVLVVVQVVCVVVCVVVVNDDDPVLVVSLVSNLVSVLSSCCRPPNDPVSVVVVVVVCCQAPVLCVDDDPSRDVHDDPSVVSCCQRVNLNHPCHPVVVCCVPPVVVVVVVVVCCVVVCVLVVLLVVLCVVCVVPPDPPVVSVVSSVVSVD

Radius of gyration: 24.36 Å; chains: 1; bounding box: 51×36×69 Å